Protein AF-A0AAD7IG06-F1 (afdb_monomer_lite)

Organism: NCBI:txid1033252

Secondary structure (DSSP, 8-state):
-HHHHHHHHHHTTHHHHHHHHHHHHHHHH-TTGGG--HHHHHHHHHHHHHHHTSGGG-SSPP-SS------SSHHHHHHTS--

Sequence (83 aa):
MSFFKKIEGLVEKLPEGYQHTRDEIIGLINPNRRHDDPEEKRQNEIRAEINAGHRFDSFAAERSENFVKWHIDRHDYMWASPR

Structure (mmCIF, N/CA/C/O backbone):
data_AF-A0AAD7IG06-F1
#
_entry.id   AF-A0AAD7IG06-F1
#
loop_
_atom_site.group_PDB
_atom_site.id
_atom_site.type_symbol
_atom_site.label_atom_id
_atom_site.label_alt_id
_atom_site.label_comp_id
_atom_site.label_asym_id
_atom_site.label_entity_id
_atom_site.label_seq_id
_atom_site.pdbx_PDB_ins_code
_atom_site.Cartn_x
_atom_site.Cartn_y
_atom_site.Cartn_z
_atom_site.occupancy
_atom_site.B_iso_or_equiv
_atom_site.auth_seq_id
_atom_site.auth_comp_id
_atom_site.auth_asym_id
_atom_site.auth_atom_id
_atom_site.pdbx_PDB_model_num
ATOM 1 N N . MET A 1 1 ? 23.231 20.335 -47.436 1.00 56.22 1 MET A N 1
ATOM 2 C CA . MET A 1 1 ? 23.312 20.423 -45.958 1.00 56.22 1 MET A CA 1
ATOM 3 C C . MET A 1 1 ? 22.116 19.824 -45.204 1.00 56.22 1 MET A C 1
ATOM 5 O O . MET A 1 1 ? 22.318 19.350 -44.100 1.00 56.22 1 MET A O 1
ATOM 9 N N . SER A 1 2 ? 20.888 19.802 -45.750 1.00 61.75 2 SER A N 1
ATOM 10 C CA . SER A 1 2 ? 19.704 19.257 -45.039 1.00 61.75 2 SER A CA 1
ATOM 11 C C . SER A 1 2 ? 19.642 17.715 -44.991 1.00 61.75 2 SER A C 1
ATOM 13 O O . SER A 1 2 ? 19.212 17.132 -44.002 1.00 61.75 2 SER A O 1
ATOM 15 N N . PHE A 1 3 ? 20.131 17.039 -46.037 1.00 67.00 3 PHE A N 1
ATOM 16 C CA . PHE A 1 3 ? 20.106 15.574 -46.137 1.00 67.00 3 PHE A CA 1
ATOM 17 C C . PHE A 1 3 ? 21.062 14.882 -45.149 1.00 67.00 3 PHE A C 1
ATOM 19 O O . PHE A 1 3 ? 20.669 13.933 -44.483 1.00 67.00 3 PHE A O 1
ATOM 26 N N . PHE A 1 4 ? 22.275 15.414 -44.976 1.00 67.44 4 PHE A N 1
ATOM 27 C CA . PHE A 1 4 ? 23.250 14.880 -44.018 1.00 67.44 4 PHE A CA 1
ATOM 28 C C . PHE A 1 4 ? 22.787 15.027 -42.565 1.00 67.44 4 PHE A C 1
ATOM 30 O O . PHE A 1 4 ? 22.865 14.059 -41.824 1.00 67.44 4 PHE A O 1
ATOM 37 N N . LYS A 1 5 ? 22.159 16.156 -42.198 1.00 66.88 5 LYS A N 1
ATOM 38 C CA . LYS A 1 5 ? 21.538 16.320 -40.870 1.00 66.88 5 LYS A CA 1
ATOM 39 C C . LYS A 1 5 ? 20.426 15.304 -40.591 1.00 66.88 5 LYS A C 1
ATOM 41 O O . LYS A 1 5 ? 20.252 14.880 -39.454 1.00 66.88 5 LYS A O 1
ATOM 46 N N . LYS A 1 6 ? 19.658 14.907 -41.616 1.00 65.00 6 LYS A N 1
ATOM 47 C CA . LYS A 1 6 ? 18.647 13.845 -41.477 1.00 65.00 6 LYS A CA 1
ATOM 48 C C . LYS A 1 6 ? 19.280 12.472 -41.268 1.00 65.00 6 LYS A C 1
ATOM 50 O O . LYS A 1 6 ? 18.719 11.682 -40.523 1.00 65.00 6 LYS A O 1
ATOM 55 N N . ILE A 1 7 ? 20.411 12.198 -41.918 1.00 69.00 7 ILE A N 1
ATOM 56 C CA . ILE A 1 7 ? 21.152 10.943 -41.747 1.00 69.00 7 ILE A CA 1
ATOM 57 C C . ILE A 1 7 ? 21.813 10.893 -40.367 1.00 69.00 7 ILE A C 1
ATOM 59 O O . ILE A 1 7 ? 21.670 9.886 -39.686 1.00 69.00 7 ILE A O 1
ATOM 63 N N . GLU A 1 8 ? 22.452 11.974 -39.916 1.00 65.00 8 GLU A N 1
ATOM 64 C CA . GLU A 1 8 ? 23.046 12.076 -38.572 1.00 65.00 8 GLU A CA 1
ATOM 65 C C . GLU A 1 8 ? 21.999 11.831 -37.478 1.00 65.00 8 GLU A C 1
ATOM 67 O O . GLU A 1 8 ? 22.175 10.938 -36.655 1.00 65.00 8 GLU A O 1
ATOM 72 N N . GLY A 1 9 ? 20.843 12.503 -37.547 1.00 64.12 9 GLY A N 1
ATOM 73 C CA . GLY A 1 9 ? 19.754 12.283 -36.588 1.00 64.12 9 GLY A CA 1
ATOM 74 C C . GLY A 1 9 ? 19.087 10.901 -36.680 1.00 64.12 9 GLY A C 1
ATOM 75 O O . GLY A 1 9 ? 18.369 10.507 -35.763 1.00 64.12 9 GLY A O 1
ATOM 76 N N . LEU A 1 10 ? 19.294 10.158 -37.775 1.00 61.56 10 LEU A N 1
ATOM 77 C CA . LEU A 1 10 ? 18.866 8.761 -37.895 1.00 61.56 10 LEU A CA 1
ATOM 78 C C . LEU A 1 10 ? 19.888 7.828 -37.236 1.00 61.56 10 LEU A C 1
ATOM 80 O O . LEU A 1 10 ? 19.503 6.922 -36.506 1.00 61.56 10 LEU A O 1
ATOM 84 N N . VAL A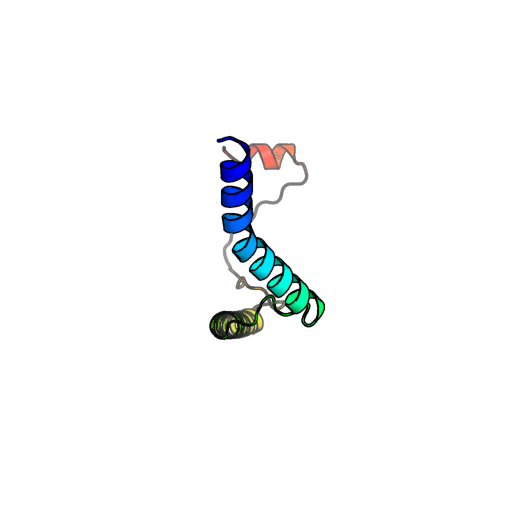 1 11 ? 21.181 8.081 -37.465 1.00 66.31 11 VAL A N 1
ATOM 85 C CA . VAL A 1 11 ? 22.299 7.326 -36.883 1.00 66.31 11 VAL A CA 1
ATOM 86 C C . VAL A 1 11 ? 22.325 7.458 -35.361 1.00 66.31 11 VAL A C 1
ATOM 88 O O . VAL A 1 11 ? 22.559 6.466 -34.678 1.00 66.31 11 VAL A O 1
ATOM 91 N N . GLU A 1 12 ? 21.993 8.632 -34.825 1.00 66.50 12 GLU A N 1
ATOM 92 C CA . GLU A 1 12 ? 21.856 8.863 -33.380 1.00 66.50 12 GLU A CA 1
ATOM 93 C C . GLU A 1 12 ? 20.708 8.060 -32.745 1.00 66.50 12 GLU A C 1
ATOM 95 O O . GLU A 1 12 ? 20.816 7.645 -31.595 1.00 66.50 12 GLU A O 1
ATOM 100 N N . LYS A 1 13 ? 19.636 7.772 -33.497 1.00 66.56 13 LYS A N 1
ATOM 101 C CA . LYS A 1 13 ? 18.449 7.038 -33.012 1.00 66.56 13 LYS A CA 1
ATOM 102 C C . LYS A 1 13 ? 18.497 5.528 -33.247 1.00 66.56 13 LYS A C 1
ATOM 104 O O . LYS A 1 13 ? 17.702 4.789 -32.670 1.00 66.56 13 LYS A O 1
ATOM 109 N N . LEU A 1 14 ? 19.420 5.045 -34.079 1.00 71.25 14 LEU A N 1
ATOM 110 C CA . LEU A 1 14 ? 19.665 3.613 -34.279 1.00 71.25 14 LEU A CA 1
ATOM 111 C C . LEU A 1 14 ? 20.029 2.854 -32.988 1.00 71.25 14 LEU A C 1
ATOM 113 O O . LEU A 1 14 ? 19.455 1.782 -32.782 1.00 71.25 14 LEU A O 1
ATOM 117 N N . PRO A 1 15 ? 20.927 3.347 -32.107 1.00 72.81 15 PRO A N 1
ATOM 118 C CA . PRO A 1 15 ? 21.229 2.647 -30.860 1.00 72.81 15 PRO A CA 1
ATOM 119 C C . PRO A 1 15 ? 20.011 2.585 -29.932 1.00 72.81 15 PRO A C 1
ATOM 121 O O . PRO A 1 15 ? 19.768 1.540 -29.337 1.00 72.81 15 PRO A O 1
ATOM 124 N N . GLU A 1 16 ? 19.203 3.646 -29.865 1.00 69.25 16 GLU A N 1
ATOM 125 C CA . GLU A 1 16 ? 17.961 3.670 -29.079 1.00 69.25 16 GLU A CA 1
ATOM 126 C C . GLU A 1 16 ? 16.938 2.662 -29.623 1.00 69.25 16 GLU A C 1
ATOM 128 O O . GLU A 1 16 ? 16.403 1.847 -28.873 1.00 69.25 16 GLU A O 1
ATOM 133 N N . GLY A 1 17 ? 16.721 2.640 -30.943 1.00 76.00 17 GLY A N 1
ATOM 134 C CA . GLY A 1 17 ? 15.816 1.687 -31.587 1.00 76.00 17 GLY A CA 1
ATOM 135 C C . GLY A 1 17 ? 16.254 0.229 -31.422 1.00 76.00 17 GLY A C 1
ATOM 136 O O . GLY A 1 17 ? 15.412 -0.644 -31.218 1.00 76.00 17 GLY A O 1
ATOM 137 N N . TYR A 1 18 ? 17.561 -0.043 -31.447 1.00 78.75 18 TYR A N 1
ATOM 138 C CA . TYR A 1 18 ? 18.109 -1.380 -31.201 1.00 78.75 18 TYR A CA 1
ATOM 139 C C . TYR A 1 18 ? 17.916 -1.833 -29.748 1.00 78.75 18 TYR A C 1
ATOM 1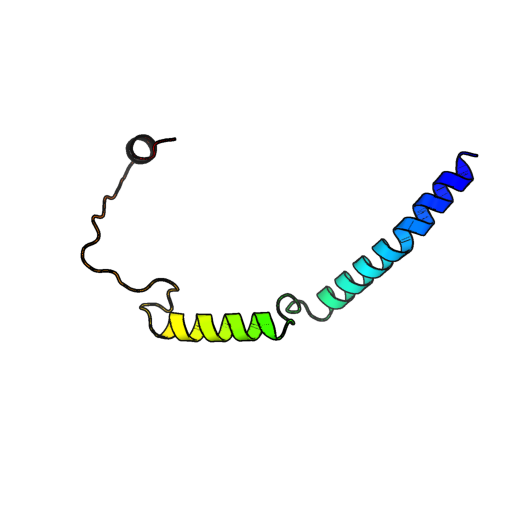41 O O . TYR A 1 18 ? 17.537 -2.977 -29.506 1.00 78.75 18 TYR A O 1
ATOM 149 N N . GLN A 1 19 ? 18.132 -0.946 -28.773 1.00 74.88 19 GLN A N 1
ATOM 150 C CA . GLN A 1 19 ? 17.894 -1.276 -27.365 1.00 74.88 19 GLN A CA 1
ATOM 151 C C . GLN A 1 19 ? 16.405 -1.517 -27.095 1.00 74.88 19 GLN A C 1
ATOM 153 O O . GLN A 1 19 ? 16.057 -2.522 -26.481 1.00 74.88 19 GLN A O 1
ATOM 158 N N . HIS A 1 20 ? 15.520 -0.675 -27.635 1.00 74.62 20 HIS A N 1
ATOM 159 C CA . HIS A 1 20 ? 14.075 -0.838 -27.470 1.00 74.62 20 HIS A CA 1
ATOM 160 C C . HIS A 1 20 ? 13.542 -2.122 -28.106 1.00 74.62 20 HIS A C 1
ATOM 162 O O . HIS A 1 20 ? 12.805 -2.859 -27.458 1.00 74.62 20 HIS A O 1
ATOM 168 N N . THR A 1 21 ? 13.952 -2.431 -29.338 1.00 77.69 21 THR A N 1
ATOM 169 C CA . THR A 1 21 ? 13.555 -3.681 -30.008 1.00 77.69 21 THR A CA 1
ATOM 170 C C . THR A 1 21 ? 14.103 -4.907 -29.281 1.00 77.69 21 THR A C 1
ATOM 172 O O . THR A 1 21 ? 13.398 -5.903 -29.131 1.00 77.69 21 THR A O 1
ATOM 175 N N . ARG A 1 22 ? 15.331 -4.836 -28.755 1.00 77.12 22 ARG A N 1
ATOM 176 C CA . ARG A 1 22 ? 15.902 -5.892 -27.912 1.00 77.12 22 ARG A CA 1
ATOM 177 C C . ARG A 1 22 ? 15.102 -6.084 -26.623 1.00 77.12 22 ARG A C 1
ATOM 179 O O . ARG A 1 22 ? 14.787 -7.220 -26.280 1.00 77.12 22 ARG A O 1
ATOM 186 N N . ASP A 1 23 ? 14.758 -5.010 -25.922 1.00 74.12 23 ASP A N 1
ATOM 187 C CA . ASP A 1 23 ? 13.977 -5.074 -24.685 1.00 74.12 23 ASP A CA 1
ATOM 188 C C . ASP A 1 23 ? 12.546 -5.572 -24.918 1.00 74.12 23 ASP A C 1
ATOM 190 O O . ASP A 1 23 ? 12.022 -6.328 -24.100 1.00 74.12 23 ASP A O 1
ATOM 194 N N . GLU A 1 24 ? 11.940 -5.218 -26.050 1.00 77.75 24 GLU A N 1
ATOM 195 C CA . GLU A 1 24 ? 10.621 -5.693 -26.469 1.00 77.75 24 GLU A CA 1
ATOM 196 C C . GLU A 1 24 ? 10.636 -7.192 -26.798 1.00 77.75 24 GLU A C 1
ATOM 198 O O . GLU A 1 24 ? 9.787 -7.937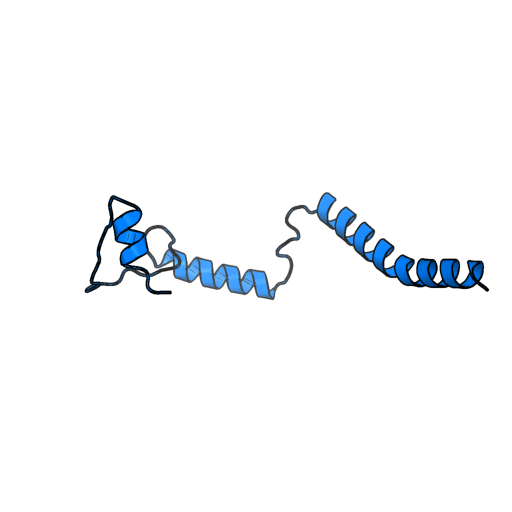 -26.313 1.00 77.75 24 GLU A O 1
ATOM 203 N N . ILE A 1 25 ? 11.649 -7.673 -27.529 1.00 78.44 25 ILE A N 1
ATOM 204 C CA . ILE A 1 25 ? 11.828 -9.106 -27.817 1.00 78.44 25 ILE A CA 1
ATOM 205 C C . ILE A 1 25 ? 12.062 -9.897 -26.525 1.00 78.44 25 ILE A C 1
ATOM 207 O O . ILE A 1 25 ? 11.478 -10.966 -26.339 1.00 78.44 25 ILE A O 1
ATOM 211 N N . ILE A 1 26 ? 12.875 -9.377 -25.602 1.00 74.12 26 ILE A N 1
ATOM 212 C CA . ILE A 1 26 ? 13.083 -10.030 -24.304 1.00 74.12 26 ILE A CA 1
ATOM 213 C C . ILE A 1 26 ? 11.786 -10.004 -23.479 1.00 74.12 26 ILE A C 1
ATOM 215 O O . ILE A 1 26 ? 11.475 -10.995 -22.825 1.00 74.12 26 ILE A O 1
ATOM 219 N N . GLY A 1 27 ? 11.001 -8.925 -23.536 1.00 71.62 27 GLY A N 1
ATOM 220 C CA . GLY A 1 27 ? 9.686 -8.836 -22.893 1.00 71.62 27 GLY A CA 1
ATOM 221 C C . GLY A 1 27 ? 8.643 -9.792 -23.484 1.00 71.62 27 GLY A C 1
ATOM 222 O O . GLY A 1 27 ? 7.805 -10.304 -22.749 1.00 71.62 27 GLY A O 1
ATOM 223 N N . LEU A 1 28 ? 8.713 -10.089 -24.783 1.00 75.56 28 LEU A N 1
ATOM 224 C CA . LEU A 1 28 ? 7.858 -11.083 -25.443 1.00 75.56 28 LEU A CA 1
ATOM 225 C C . LEU A 1 28 ? 8.232 -12.522 -25.056 1.00 75.56 28 LEU A C 1
ATOM 227 O O . LEU A 1 28 ? 7.350 -13.364 -24.910 1.00 75.56 28 LEU A O 1
ATOM 231 N N . ILE A 1 29 ? 9.527 -12.806 -24.875 1.00 75.88 29 ILE A N 1
ATOM 232 C CA . ILE A 1 29 ? 10.028 -14.138 -24.493 1.00 75.88 29 ILE A CA 1
ATOM 233 C C . ILE A 1 29 ? 9.895 -14.379 -22.979 1.00 75.88 29 ILE A C 1
ATOM 235 O O . ILE A 1 29 ? 9.605 -15.497 -22.559 1.00 75.88 29 ILE A O 1
ATOM 239 N N . ASN A 1 30 ? 10.071 -13.342 -22.155 1.00 70.38 30 ASN A N 1
ATOM 240 C CA . ASN A 1 30 ? 9.867 -13.381 -20.708 1.00 70.38 30 ASN A CA 1
ATOM 241 C C . ASN A 1 30 ? 8.915 -12.249 -20.262 1.00 70.38 30 ASN A C 1
ATOM 243 O O . ASN A 1 30 ? 9.371 -11.198 -19.801 1.00 70.38 30 ASN A O 1
ATOM 247 N N . PRO A 1 31 ? 7.588 -12.457 -20.353 1.00 66.75 31 PRO A N 1
ATOM 248 C CA . PRO A 1 31 ? 6.598 -11.443 -19.984 1.00 66.75 31 PRO A CA 1
ATOM 249 C C . PRO A 1 31 ? 6.639 -11.041 -18.500 1.00 66.75 31 PRO A C 1
ATOM 251 O O . PRO A 1 31 ? 6.230 -9.932 -18.155 1.00 66.75 31 PRO A O 1
ATOM 254 N N . ASN A 1 32 ? 7.199 -11.892 -17.630 1.00 64.62 32 ASN A N 1
ATOM 255 C CA . ASN A 1 32 ? 7.390 -11.616 -16.203 1.00 64.62 32 ASN A CA 1
ATOM 256 C C . ASN A 1 32 ? 8.755 -10.981 -15.864 1.00 64.62 32 ASN A C 1
ATOM 258 O O . ASN A 1 32 ? 9.061 -10.808 -14.687 1.00 64.62 32 ASN A O 1
ATOM 262 N N . ARG A 1 33 ? 9.549 -10.551 -16.859 1.00 65.56 33 ARG A N 1
ATOM 263 C CA . ARG A 1 33 ? 10.851 -9.863 -16.679 1.00 65.56 33 ARG A CA 1
ATOM 264 C C . ARG A 1 33 ? 10.793 -8.587 -15.822 1.00 65.56 33 ARG A C 1
ATOM 266 O O . ARG A 1 33 ? 11.826 -8.067 -15.410 1.00 65.56 33 ARG A O 1
ATOM 273 N N . ARG A 1 34 ? 9.600 -8.048 -15.549 1.00 59.88 34 ARG A N 1
ATOM 274 C CA . ARG A 1 34 ? 9.408 -6.776 -14.826 1.00 59.88 34 ARG A CA 1
ATOM 275 C C . ARG A 1 34 ? 9.992 -6.749 -13.402 1.00 59.88 34 ARG A C 1
ATOM 277 O O . ARG A 1 34 ? 10.020 -5.667 -12.840 1.00 59.88 34 ARG A O 1
ATOM 284 N N . HIS A 1 35 ? 10.480 -7.876 -12.870 1.00 60.00 35 HIS A N 1
ATOM 285 C CA . HIS A 1 35 ? 11.127 -7.975 -11.556 1.00 60.00 35 HIS A CA 1
ATOM 286 C C . HIS A 1 35 ? 12.338 -8.929 -11.542 1.00 60.00 35 HIS A C 1
ATOM 288 O O . HIS A 1 35 ? 12.403 -9.856 -10.732 1.00 60.00 35 HIS A O 1
ATOM 294 N N . ASP A 1 36 ? 13.295 -8.746 -12.456 1.00 63.88 36 ASP A N 1
ATOM 295 C CA . ASP A 1 36 ? 14.515 -9.572 -12.508 1.00 63.88 36 ASP A CA 1
ATOM 296 C C . ASP A 1 36 ? 15.679 -9.037 -11.655 1.00 63.88 36 ASP A C 1
ATOM 298 O O . ASP A 1 36 ? 16.663 -9.758 -11.464 1.00 63.88 36 ASP A O 1
ATOM 302 N N . ASP A 1 37 ? 15.570 -7.828 -11.093 1.00 74.81 37 ASP A N 1
ATOM 303 C CA . ASP A 1 37 ? 16.603 -7.291 -10.206 1.00 74.81 37 ASP A CA 1
ATOM 304 C C . ASP A 1 37 ? 16.617 -8.064 -8.866 1.00 74.81 37 ASP A C 1
ATOM 306 O O . ASP A 1 37 ? 15.574 -8.206 -8.213 1.00 74.81 37 ASP A O 1
ATOM 310 N N . PRO A 1 38 ? 17.774 -8.609 -8.439 1.00 79.06 38 PRO A N 1
ATOM 311 C CA . PRO A 1 38 ? 17.878 -9.343 -7.181 1.00 79.06 38 PRO A CA 1
ATOM 312 C C . PRO A 1 38 ? 17.516 -8.491 -5.959 1.00 79.06 38 PRO A C 1
ATOM 314 O O . PRO A 1 38 ? 17.070 -9.044 -4.955 1.00 79.06 38 PRO A O 1
ATOM 317 N N . GLU A 1 39 ? 17.670 -7.170 -6.029 1.00 79.69 39 GLU A N 1
ATOM 318 C CA . GLU A 1 39 ? 17.253 -6.258 -4.970 1.00 79.69 39 GLU A CA 1
ATOM 319 C C . GLU A 1 39 ? 15.725 -6.152 -4.902 1.00 79.69 39 GLU A C 1
ATOM 321 O O . GLU A 1 39 ? 15.151 -6.283 -3.824 1.00 79.69 39 GLU A O 1
ATOM 326 N N . GLU A 1 40 ? 15.029 -6.033 -6.037 1.00 80.69 40 GLU A N 1
ATOM 327 C CA . GLU A 1 40 ? 13.558 -5.993 -6.060 1.00 80.69 40 GLU A CA 1
ATOM 328 C C . GLU A 1 40 ? 12.925 -7.276 -5.501 1.00 80.69 40 GLU A C 1
ATOM 330 O O . GLU A 1 40 ? 11.926 -7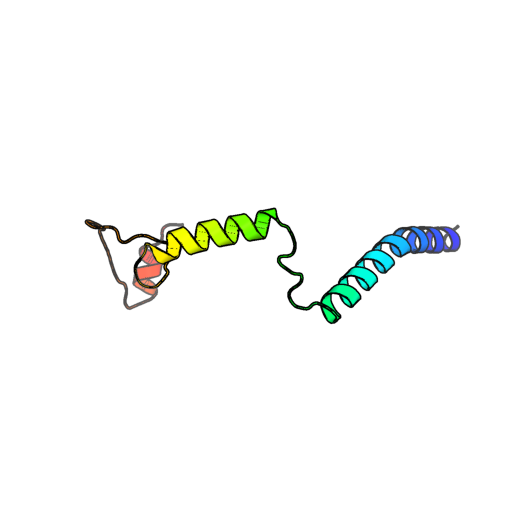.210 -4.781 1.00 80.69 40 GLU A O 1
ATOM 335 N N . LYS A 1 41 ? 13.529 -8.443 -5.767 1.00 84.44 41 LYS A N 1
ATOM 336 C CA . LYS A 1 41 ? 13.085 -9.726 -5.193 1.00 84.44 41 LYS A CA 1
ATOM 337 C C . LYS A 1 41 ? 13.208 -9.744 -3.671 1.00 84.44 41 LYS A C 1
ATOM 339 O O . LYS A 1 41 ? 12.236 -10.081 -3.002 1.00 84.44 41 LYS A O 1
ATOM 344 N N . ARG A 1 42 ? 14.342 -9.296 -3.122 1.00 86.50 42 ARG A N 1
ATOM 345 C CA . ARG A 1 42 ? 14.545 -9.197 -1.663 1.00 86.50 42 ARG A CA 1
ATOM 346 C C . ARG A 1 42 ? 13.550 -8.244 -1.011 1.00 86.50 42 ARG A C 1
ATOM 348 O O . ARG A 1 42 ? 12.978 -8.560 0.026 1.00 86.50 42 ARG A O 1
ATOM 355 N N . GLN A 1 43 ? 13.300 -7.091 -1.630 1.00 86.88 43 GLN A N 1
ATOM 356 C CA . GLN A 1 43 ? 12.311 -6.135 -1.124 1.00 86.88 43 GLN A CA 1
ATOM 357 C C . GLN A 1 43 ? 10.894 -6.732 -1.134 1.00 86.88 43 GLN A C 1
ATOM 359 O O . GLN A 1 43 ? 10.112 -6.486 -0.215 1.00 86.88 43 GLN A O 1
ATOM 364 N N . ASN A 1 44 ? 10.560 -7.539 -2.144 1.00 87.00 44 ASN A N 1
ATOM 365 C CA . ASN A 1 44 ? 9.289 -8.257 -2.197 1.00 87.00 44 ASN A CA 1
ATOM 366 C C . ASN A 1 44 ? 9.192 -9.357 -1.133 1.00 87.00 44 ASN A C 1
ATOM 368 O O . ASN A 1 44 ? 8.136 -9.486 -0.523 1.00 87.00 44 ASN A O 1
ATOM 372 N N . GLU A 1 45 ? 10.270 -10.097 -0.865 1.00 89.81 45 GLU A N 1
ATOM 373 C CA . GLU A 1 45 ? 10.327 -11.097 0.212 1.00 89.81 45 GLU A CA 1
ATOM 374 C C . GLU A 1 45 ? 10.098 -10.455 1.587 1.00 89.81 45 GLU A C 1
ATOM 376 O O . GLU A 1 45 ? 9.237 -10.909 2.338 1.00 89.81 45 GLU A O 1
ATOM 381 N N . ILE A 1 46 ? 10.773 -9.338 1.876 1.00 91.56 46 ILE A N 1
ATOM 382 C CA . ILE A 1 46 ? 10.596 -8.587 3.130 1.00 91.56 46 ILE A CA 1
ATOM 383 C C . ILE A 1 46 ? 9.153 -8.083 3.271 1.00 91.56 46 ILE A C 1
ATOM 385 O O . ILE A 1 46 ? 8.545 -8.189 4.335 1.00 91.56 46 ILE A O 1
ATOM 389 N N . ARG A 1 47 ? 8.565 -7.541 2.195 1.00 88.56 47 ARG A N 1
ATOM 390 C CA . ARG A 1 47 ? 7.159 -7.103 2.203 1.00 88.56 47 ARG A CA 1
ATOM 391 C C . ARG A 1 47 ? 6.202 -8.272 2.405 1.00 88.56 47 ARG A C 1
ATOM 393 O O . ARG A 1 47 ? 5.230 -8.120 3.135 1.00 88.56 47 ARG A O 1
ATOM 400 N N . ALA A 1 48 ? 6.467 -9.415 1.779 1.00 91.19 48 ALA A N 1
ATOM 401 C CA . ALA A 1 48 ? 5.657 -10.614 1.942 1.00 91.19 48 ALA A CA 1
ATOM 402 C C . ALA A 1 48 ? 5.695 -11.121 3.392 1.00 91.19 48 ALA A C 1
ATOM 404 O O . ALA A 1 48 ? 4.650 -11.468 3.935 1.00 91.19 48 ALA A O 1
ATOM 405 N N . GLU A 1 49 ? 6.863 -11.089 4.038 1.00 91.94 49 GLU A N 1
ATOM 406 C CA . GLU A 1 49 ? 7.016 -11.443 5.453 1.00 91.94 49 GLU A CA 1
ATOM 407 C C . GLU A 1 49 ? 6.224 -10.499 6.372 1.00 91.94 49 GLU A C 1
ATOM 409 O O . GLU A 1 49 ? 5.486 -10.956 7.244 1.00 91.94 49 GLU A O 1
ATOM 414 N N . ILE A 1 50 ? 6.306 -9.184 6.140 1.00 90.75 50 ILE A N 1
ATOM 415 C CA . ILE A 1 50 ? 5.534 -8.185 6.898 1.00 90.75 50 ILE A CA 1
ATOM 416 C C . ILE A 1 50 ? 4.028 -8.399 6.709 1.00 90.75 50 ILE A C 1
ATOM 418 O O . ILE A 1 50 ? 3.273 -8.397 7.681 1.00 90.75 50 ILE A O 1
ATOM 422 N N . ASN A 1 51 ? 3.589 -8.613 5.468 1.00 92.88 51 ASN A N 1
ATOM 423 C CA . ASN A 1 51 ? 2.183 -8.822 5.138 1.00 92.88 51 ASN A CA 1
ATOM 424 C C . ASN A 1 51 ? 1.622 -10.082 5.805 1.00 92.88 51 ASN A C 1
ATOM 426 O O . ASN A 1 51 ? 0.518 -10.029 6.340 1.00 92.88 51 ASN A O 1
ATOM 430 N N . ALA A 1 52 ? 2.394 -11.173 5.837 1.00 92.00 52 ALA A N 1
ATOM 431 C CA . ALA A 1 52 ? 2.004 -12.421 6.496 1.00 92.00 52 ALA A CA 1
ATOM 432 C C . ALA A 1 52 ? 1.764 -12.250 8.010 1.00 92.00 52 ALA A C 1
ATOM 434 O O . ALA A 1 52 ? 1.016 -13.017 8.616 1.00 92.00 52 ALA A O 1
ATOM 435 N N . GLY A 1 53 ? 2.378 -11.235 8.630 1.00 90.31 53 GLY A N 1
ATOM 436 C CA . GLY A 1 53 ? 2.141 -10.857 10.024 1.00 90.31 53 GLY A CA 1
ATOM 437 C C . GLY A 1 53 ? 0.881 -10.013 10.252 1.00 90.31 53 GLY A C 1
ATOM 438 O O . GLY A 1 53 ? 0.496 -9.784 11.400 1.00 90.31 53 GLY A O 1
ATOM 439 N N . HIS A 1 54 ? 0.227 -9.534 9.194 1.00 94.88 54 HIS A N 1
ATOM 440 C CA . HIS A 1 54 ? -0.962 -8.693 9.275 1.00 94.88 54 HIS A CA 1
ATOM 441 C C . HIS A 1 54 ? -2.225 -9.445 8.852 1.00 94.88 54 HIS A C 1
ATOM 443 O O . HIS A 1 54 ? -2.212 -10.441 8.130 1.00 94.88 54 HIS A O 1
ATOM 449 N N . ARG A 1 55 ? -3.380 -8.929 9.278 1.00 91.56 55 ARG A N 1
ATOM 450 C CA . ARG A 1 55 ? -4.672 -9.484 8.878 1.00 91.56 55 ARG A CA 1
ATOM 451 C C . ARG A 1 55 ? -4.862 -9.337 7.361 1.00 91.56 55 ARG A C 1
ATOM 453 O O . ARG A 1 55 ? -4.692 -8.243 6.827 1.00 91.56 55 ARG A O 1
ATOM 460 N N . PHE A 1 56 ? -5.284 -10.420 6.704 1.00 92.88 56 PHE A N 1
ATOM 461 C CA . PHE A 1 56 ? -5.559 -10.483 5.259 1.00 92.88 56 PHE A CA 1
ATOM 462 C C . PHE A 1 56 ? -4.345 -10.229 4.346 1.00 92.88 56 PHE A C 1
ATOM 464 O O . PHE A 1 56 ? -4.526 -9.688 3.257 1.00 92.88 56 PHE A O 1
ATOM 471 N N . ASP A 1 57 ? -3.127 -10.561 4.786 1.00 92.94 57 ASP A N 1
ATOM 472 C CA . ASP A 1 57 ? -1.892 -10.293 4.030 1.00 92.94 57 ASP A CA 1
ATOM 473 C C . ASP A 1 57 ? -1.735 -8.802 3.654 1.00 92.94 57 ASP A C 1
ATOM 475 O O . ASP A 1 57 ? -1.194 -8.431 2.609 1.00 92.94 57 ASP A O 1
ATOM 479 N N . SER A 1 58 ? -2.266 -7.923 4.510 1.00 91.38 58 SER A N 1
ATOM 480 C CA . SER A 1 58 ? -2.265 -6.474 4.317 1.00 91.38 58 SER A CA 1
ATOM 481 C C . SER A 1 58 ? -0.876 -5.885 4.548 1.00 91.38 58 SER A C 1
ATOM 483 O O . SER A 1 58 ? -0.169 -6.265 5.474 1.00 91.38 58 SER A O 1
ATOM 485 N N . PHE A 1 59 ? -0.517 -4.847 3.795 1.00 91.75 59 PHE A N 1
ATOM 486 C CA . PHE A 1 59 ? 0.688 -4.063 4.094 1.00 91.75 59 PHE A CA 1
ATOM 487 C C . PHE A 1 59 ? 0.571 -3.262 5.399 1.00 91.75 59 PHE A C 1
ATOM 489 O O . PHE A 1 59 ? 1.576 -2.923 6.022 1.00 91.75 59 PHE A O 1
ATOM 496 N N . ALA A 1 60 ? -0.655 -2.931 5.805 1.00 91.75 60 ALA A N 1
ATOM 497 C CA . ALA A 1 60 ? -0.929 -2.133 6.987 1.00 91.75 60 ALA A CA 1
ATOM 498 C C . ALA A 1 60 ? -1.335 -3.026 8.162 1.00 91.75 60 ALA A C 1
ATOM 500 O O . ALA A 1 60 ? -2.274 -3.818 8.046 1.00 91.75 60 ALA A O 1
ATOM 501 N N . ALA A 1 61 ? -0.661 -2.828 9.296 1.00 91.75 61 ALA A N 1
ATOM 502 C CA . ALA A 1 61 ? -1.035 -3.411 10.576 1.00 91.75 61 ALA A CA 1
ATOM 503 C C . ALA A 1 61 ? -2.372 -2.849 11.086 1.00 91.75 61 ALA A C 1
ATOM 505 O O . ALA A 1 61 ? -2.750 -1.711 10.783 1.00 91.75 61 ALA A O 1
ATOM 506 N N . GLU A 1 62 ? -3.054 -3.623 11.927 1.00 92.06 62 GLU A N 1
ATOM 507 C CA . GLU A 1 62 ? -4.225 -3.152 12.663 1.00 92.06 62 GLU A CA 1
ATOM 508 C C . GLU A 1 62 ? -3.811 -2.094 13.697 1.00 92.06 62 GLU A C 1
ATOM 510 O O . GLU A 1 62 ? -2.818 -2.247 14.407 1.00 92.06 62 GLU A O 1
ATOM 515 N N . ARG A 1 63 ? -4.562 -0.991 13.763 1.00 92.88 63 ARG A N 1
ATOM 516 C CA . ARG A 1 63 ? -4.329 0.106 14.709 1.00 92.88 63 ARG A CA 1
ATOM 517 C C . ARG A 1 63 ? -5.575 0.311 15.558 1.00 92.88 63 ARG A C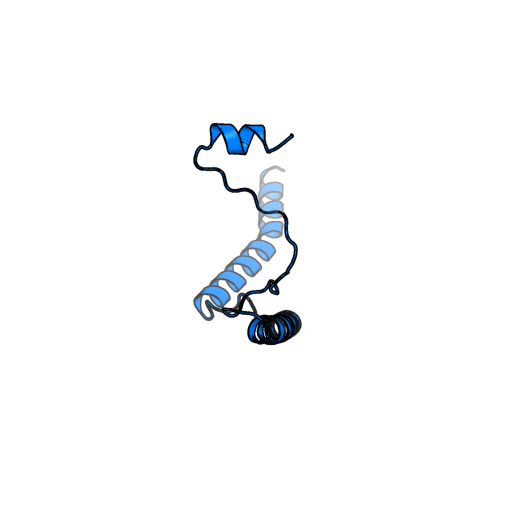 1
ATOM 519 O O . ARG A 1 63 ? -6.653 0.552 15.011 1.00 92.88 63 ARG A O 1
ATOM 526 N N . SER A 1 64 ? -5.419 0.235 16.875 1.00 93.31 64 SER A N 1
ATOM 527 C CA . SER A 1 64 ? -6.451 0.621 17.837 1.00 93.31 64 SER A CA 1
ATOM 528 C C . SER A 1 64 ? -6.517 2.144 17.988 1.00 93.31 64 SER A C 1
ATOM 530 O O . SER A 1 64 ? -5.581 2.848 17.621 1.00 93.31 64 SER A O 1
ATOM 532 N N . GLU A 1 65 ? -7.629 2.650 18.530 1.00 93.94 65 GLU A N 1
ATOM 533 C CA . GLU A 1 65 ? -7.807 4.070 18.903 1.00 93.94 65 GLU A CA 1
ATOM 534 C C . GLU A 1 65 ? -7.852 5.073 17.734 1.00 93.94 65 GLU A C 1
ATOM 536 O O . GLU A 1 65 ? -7.704 6.280 17.918 1.00 93.94 65 GLU A O 1
ATOM 541 N N . ASN A 1 66 ? -8.133 4.601 16.519 1.00 91.31 66 ASN A N 1
ATOM 542 C CA . ASN A 1 66 ? -8.369 5.495 15.390 1.00 91.31 66 ASN A CA 1
ATOM 543 C C . ASN A 1 66 ? -9.735 6.192 15.498 1.00 91.31 66 ASN A C 1
ATOM 545 O O . ASN A 1 66 ? -10.772 5.546 15.656 1.00 91.31 66 ASN A O 1
ATOM 549 N N . PHE A 1 67 ? -9.751 7.509 15.288 1.00 91.94 67 PHE A N 1
ATOM 550 C CA . PHE A 1 67 ? -10.983 8.260 15.049 1.00 91.94 67 PHE A CA 1
ATOM 551 C C . PHE A 1 67 ? -11.401 8.102 13.585 1.00 91.94 67 PHE A C 1
ATOM 553 O O . PHE A 1 67 ? -10.771 8.654 12.684 1.00 91.94 67 PHE A O 1
ATOM 560 N N . VAL A 1 68 ? -12.465 7.334 13.342 1.00 91.56 68 VAL A N 1
ATOM 561 C CA . VAL A 1 68 ? -12.952 7.023 11.991 1.00 91.56 68 VAL A CA 1
ATOM 562 C C . VAL A 1 68 ? -14.278 7.734 11.728 1.00 91.56 68 VAL A C 1
ATOM 564 O O . VAL A 1 68 ? -15.204 7.651 12.533 1.00 91.56 68 VAL A O 1
ATOM 567 N N . LYS A 1 69 ? -14.388 8.397 10.571 1.00 90.50 69 LYS A N 1
ATOM 568 C CA . LYS A 1 69 ? -15.631 8.999 10.072 1.00 90.50 69 LYS A CA 1
ATOM 569 C C . LYS A 1 69 ? -15.941 8.484 8.669 1.00 90.50 69 LYS A C 1
ATOM 571 O O . LYS A 1 69 ? -15.104 8.580 7.774 1.00 90.50 69 LYS A O 1
ATOM 576 N N . TRP A 1 70 ? -17.153 7.975 8.475 1.00 91.19 70 TRP A N 1
ATOM 577 C CA . TRP A 1 70 ? -17.666 7.562 7.171 1.00 91.19 70 TRP A CA 1
ATOM 578 C C . TRP A 1 70 ? -18.546 8.658 6.561 1.00 91.19 70 TRP A C 1
ATOM 580 O O . TRP A 1 70 ? -19.125 9.479 7.270 1.00 91.19 70 TRP A O 1
ATOM 590 N N . HIS A 1 71 ? -18.631 8.669 5.234 1.00 90.25 71 HIS A N 1
ATOM 591 C CA . HIS A 1 71 ? -19.464 9.589 4.463 1.00 90.25 71 HIS A CA 1
ATOM 592 C C . HIS A 1 71 ? -20.272 8.752 3.467 1.00 90.25 71 HIS A C 1
ATOM 594 O O . HIS A 1 71 ? -19.709 7.857 2.838 1.00 90.25 71 HIS A O 1
ATOM 600 N N . ILE A 1 72 ? -21.578 9.006 3.356 1.00 90.94 72 ILE A N 1
ATOM 601 C CA . ILE A 1 72 ? -22.445 8.316 2.382 1.00 90.94 72 ILE A CA 1
ATOM 602 C C . ILE A 1 72 ? -22.460 9.079 1.061 1.00 90.94 72 ILE A C 1
ATOM 604 O O . ILE A 1 72 ? -22.372 8.470 -0.001 1.00 90.94 72 ILE A O 1
ATOM 608 N N . ASP A 1 73 ? -22.550 10.407 1.132 1.00 89.75 73 ASP A N 1
ATOM 609 C CA . ASP A 1 73 ? -22.580 11.261 -0.047 1.00 89.75 73 ASP A CA 1
ATOM 610 C C . ASP A 1 73 ? -21.228 11.943 -0.290 1.00 89.75 73 ASP A C 1
ATOM 612 O O . ASP A 1 73 ? -20.470 12.284 0.628 1.00 89.75 73 ASP A O 1
ATOM 616 N N . ARG A 1 74 ? -20.941 12.159 -1.572 1.00 83.25 74 ARG A N 1
ATOM 617 C CA . ARG A 1 74 ? -19.744 12.826 -2.065 1.00 83.25 74 ARG A CA 1
ATOM 618 C C . ARG A 1 74 ? -19.684 14.278 -1.614 1.00 83.25 74 ARG A C 1
ATOM 620 O O . ARG A 1 74 ? -18.581 14.762 -1.387 1.00 83.25 74 ARG A O 1
ATOM 627 N N . HIS A 1 75 ? -20.823 14.961 -1.481 1.00 87.56 75 HIS A N 1
ATOM 628 C CA . HIS A 1 75 ? -20.863 16.353 -1.029 1.00 87.56 75 HIS A CA 1
ATOM 629 C C . HIS A 1 75 ? -20.161 16.523 0.326 1.00 87.56 75 HIS A C 1
ATOM 631 O O . HIS A 1 75 ? -19.216 17.304 0.445 1.00 87.56 75 HIS A O 1
ATOM 637 N N . ASP A 1 76 ? -20.544 15.711 1.312 1.00 84.31 76 ASP A N 1
ATOM 638 C CA . ASP A 1 76 ? -19.982 15.782 2.661 1.00 84.31 76 ASP A CA 1
ATOM 639 C C . ASP A 1 76 ? -18.518 15.324 2.702 1.00 84.31 76 ASP A C 1
ATOM 641 O O . ASP A 1 76 ? -17.713 15.894 3.439 1.00 84.31 76 ASP A O 1
ATOM 645 N N . TYR A 1 77 ? -18.145 14.340 1.875 1.00 86.44 77 TYR A N 1
ATOM 646 C CA . TYR A 1 77 ? -16.748 13.916 1.731 1.00 86.44 77 TYR A CA 1
ATOM 647 C C . TYR A 1 77 ? -15.860 15.014 1.123 1.00 86.44 77 TYR A C 1
ATOM 649 O O . TYR A 1 77 ? -14.742 15.253 1.586 1.00 86.44 77 TYR A O 1
ATOM 657 N N . MET A 1 78 ? -16.356 15.700 0.090 1.00 88.31 78 MET A N 1
ATOM 658 C CA . MET A 1 78 ? -15.621 16.776 -0.575 1.00 88.31 78 MET A CA 1
ATOM 659 C C . MET A 1 78 ? -15.520 18.020 0.302 1.00 88.31 78 MET A C 1
ATOM 661 O O . MET A 1 78 ? -14.481 18.669 0.293 1.00 88.31 78 MET A O 1
ATOM 665 N N . TRP A 1 79 ? -16.541 18.317 1.107 1.00 85.75 79 TRP A N 1
ATOM 666 C CA . TRP A 1 79 ? -16.466 19.383 2.106 1.00 85.75 79 TRP A CA 1
ATOM 667 C C . TRP A 1 79 ? -15.451 19.082 3.217 1.00 85.75 79 TRP A C 1
ATOM 669 O O . TRP A 1 79 ? -14.749 19.977 3.682 1.00 85.75 79 TRP A O 1
ATOM 679 N N . ALA A 1 80 ? -15.339 17.818 3.634 1.00 85.44 80 ALA A N 1
ATOM 680 C CA . ALA A 1 80 ? -14.385 17.388 4.656 1.00 85.44 80 ALA A CA 1
ATOM 681 C C . ALA A 1 80 ? -12.922 17.335 4.170 1.00 85.44 80 ALA A C 1
ATOM 683 O O . ALA A 1 80 ? -12.027 17.163 4.996 1.00 85.44 80 ALA A O 1
ATOM 684 N N . SER A 1 81 ? -12.672 17.469 2.862 1.00 79.50 81 SER A N 1
ATOM 685 C CA . SER A 1 81 ? -11.334 17.436 2.261 1.00 79.50 81 SER A CA 1
ATOM 686 C C . SER A 1 81 ? -10.861 18.864 1.942 1.00 79.50 81 SER A C 1
ATOM 688 O O . SER A 1 81 ? -11.155 19.364 0.853 1.00 79.50 81 SER A O 1
ATOM 690 N N . PRO A 1 82 ? -10.162 19.560 2.862 1.00 71.19 82 PRO A N 1
ATOM 691 C CA . PRO A 1 82 ? -9.619 20.883 2.571 1.00 71.19 82 PRO A CA 1
ATOM 692 C C . PRO A 1 82 ? -8.585 20.798 1.440 1.00 71.19 82 PRO A C 1
ATOM 694 O O . PRO A 1 82 ? -7.845 19.819 1.339 1.00 71.19 82 PRO A O 1
ATOM 697 N N . ARG A 1 83 ? -8.576 21.819 0.579 1.00 63.41 83 ARG A N 1
ATOM 698 C CA . ARG A 1 83 ? 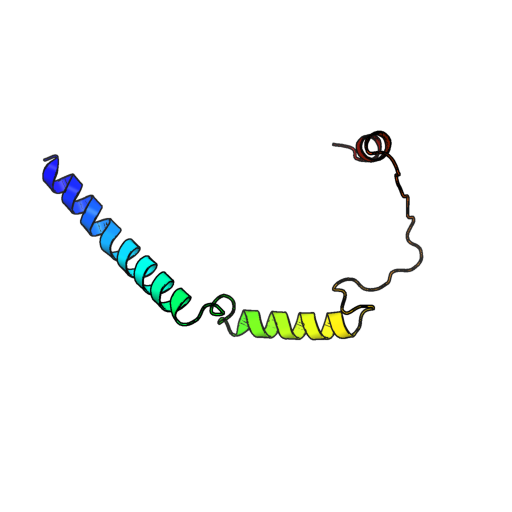-7.598 21.969 -0.506 1.00 63.41 83 ARG A CA 1
ATOM 699 C C . ARG A 1 83 ? -6.219 22.351 0.011 1.00 63.41 83 ARG A C 1
ATOM 701 O O . ARG A 1 83 ? -6.169 23.138 0.981 1.00 63.41 83 ARG A O 1
#

pLDDT: mean 79.83, std 11.07, range [56.22, 94.88]

Radius of gyration: 25.37 Å; chains: 1; bounding box: 46×36×65 Å

Foldseek 3Di:
DVVVVVVVVVVVCVVVVVVVVVVVVVCVVPVPCPQPDPVSVVVVVVLQVCLVVAPPSDSDHDDPPDDDDDDPDPVVVVVVDDD